Protein AF-L1NPG4-F1 (afdb_monomer)

Sequence (88 aa):
MDFLTGKPLSDTIHNTLFMAEKELIIISPYIQISDYLRENVFKQHLYNPKLHIIIGFNSYKENQTFSFRGSGMEYFLNFPNLTLVYIP

pLDDT: mean 82.04, std 16.99, range [31.8, 96.38]

Solvent-accessible surface area (backbone atoms only — not comparable to full-atom values): 5411 Å² total; per-residue (Å²): 135,83,87,66,56,72,64,65,33,53,52,51,53,51,48,56,63,54,70,53,64,50,67,43,80,46,79,36,60,65,73,78,58,53,70,65,49,45,70,75,38,49,51,80,48,46,83,37,70,67,32,34,39,36,38,36,31,55,48,78,83,77,70,94,81,70,75,101,71,77,60,51,72,70,49,58,70,63,35,80,31,64,45,80,41,82,46,129

Foldseek 3Di:
DDDDDDPRVVVVVQCLQQVQFAEAEAEDQEDWDDPCCLPPRCVVQLPPLRYAYEYEYADYPPPPDDDDDDTGPVSVVSHNHYHYHHDD

Secondary structure (DSSP, 8-state):
-----HHHHHHHHHHHHHT--SEEEEE-SB----HHHIIIIIGGGTT-TTPEEEEEESB----SSS-SSSSSHHHHTTSSSEEEEE-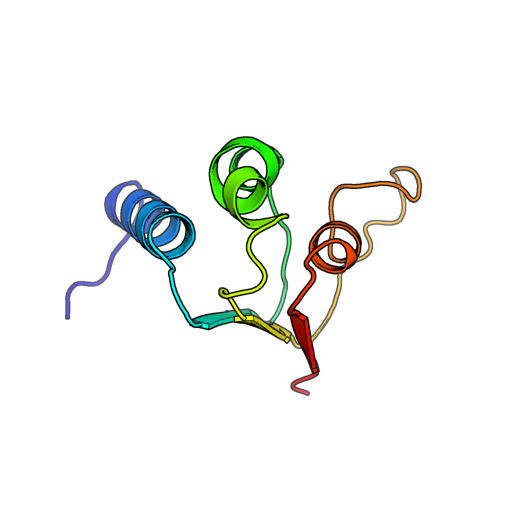-

Structure (mmCIF, N/CA/C/O backbone):
data_AF-L1NPG4-F1
#
_entry.id   AF-L1NPG4-F1
#
loop_
_atom_site.group_PDB
_atom_site.id
_atom_site.type_symbol
_atom_site.label_atom_id
_atom_site.label_alt_id
_atom_site.label_comp_id
_atom_site.label_asym_id
_atom_site.label_entity_id
_atom_site.label_seq_id
_atom_site.pdbx_PDB_ins_code
_atom_site.Cartn_x
_atom_site.Cartn_y
_atom_site.Cartn_z
_atom_site.occupancy
_atom_site.B_iso_or_equiv
_atom_site.auth_seq_id
_atom_site.auth_comp_id
_atom_site.auth_asym_id
_atom_site.auth_atom_id
_atom_site.pdbx_PDB_model_num
ATOM 1 N N . MET A 1 1 ? -10.383 1.730 -22.435 1.00 62.53 1 MET A N 1
ATOM 2 C CA . MET A 1 1 ? -9.336 1.874 -21.405 1.00 62.53 1 MET A CA 1
ATOM 3 C C . MET A 1 1 ? -8.479 3.032 -21.838 1.00 62.53 1 MET A C 1
ATOM 5 O O . MET A 1 1 ? -7.950 2.979 -22.942 1.00 62.53 1 MET A O 1
ATOM 9 N N . ASP A 1 2 ? -8.394 4.059 -21.005 1.00 87.62 2 ASP A N 1
ATOM 10 C CA . ASP A 1 2 ? -7.590 5.231 -21.318 1.00 87.62 2 ASP A CA 1
ATOM 11 C C . ASP A 1 2 ? -6.166 4.994 -20.831 1.00 87.62 2 ASP A C 1
ATOM 13 O O . ASP A 1 2 ? -5.940 4.580 -19.692 1.00 87.62 2 ASP A O 1
ATOM 17 N N . PHE A 1 3 ? -5.196 5.219 -21.711 1.00 93.25 3 PHE A N 1
ATOM 18 C CA . PHE A 1 3 ? -3.793 5.162 -21.336 1.00 93.25 3 PHE A CA 1
ATOM 19 C C . PHE A 1 3 ? -3.442 6.437 -20.568 1.00 93.25 3 PHE A C 1
ATOM 21 O O . PHE A 1 3 ? -3.389 7.530 -21.135 1.00 93.25 3 PHE A O 1
ATOM 28 N N . LEU A 1 4 ? -3.234 6.300 -19.261 1.00 95.62 4 LEU A N 1
ATOM 29 C CA . LEU A 1 4 ? -2.912 7.427 -18.398 1.00 95.62 4 LEU A CA 1
ATOM 30 C C . LEU A 1 4 ? -1.419 7.743 -18.465 1.00 95.62 4 LEU A C 1
ATOM 32 O O . LEU A 1 4 ? -0.568 6.866 -18.337 1.00 95.62 4 LEU A O 1
ATOM 36 N N . THR A 1 5 ? -1.104 9.027 -18.592 1.00 95.62 5 THR A N 1
ATOM 37 C CA . THR A 1 5 ? 0.264 9.552 -18.514 1.00 95.62 5 THR A CA 1
ATOM 38 C C . THR A 1 5 ? 0.289 10.814 -17.660 1.00 95.62 5 THR A C 1
ATOM 40 O O . THR A 1 5 ? -0.762 11.379 -17.355 1.00 95.62 5 THR A O 1
ATOM 43 N N . GLY A 1 6 ? 1.480 11.255 -17.247 1.00 95.44 6 GLY A N 1
ATOM 44 C CA . GLY A 1 6 ? 1.668 12.521 -16.534 1.00 95.44 6 GLY A CA 1
ATOM 45 C C . GLY A 1 6 ? 0.787 12.661 -15.288 1.00 95.44 6 GLY A C 1
ATOM 46 O O . GLY A 1 6 ? 0.721 11.761 -14.449 1.00 95.44 6 GLY A O 1
ATOM 47 N N . LYS A 1 7 ? 0.103 13.804 -15.170 1.00 95.12 7 LYS A N 1
ATOM 48 C CA . LYS A 1 7 ? -0.730 14.133 -14.005 1.00 95.12 7 LYS A CA 1
ATOM 49 C C . LYS A 1 7 ? -1.908 13.161 -13.801 1.00 95.12 7 LYS A C 1
ATOM 51 O O . LYS A 1 7 ? -2.015 12.652 -12.690 1.00 95.12 7 LYS A O 1
ATOM 56 N N . PRO A 1 8 ? -2.733 12.825 -14.814 1.00 95.69 8 PRO A N 1
ATOM 57 C CA . PRO A 1 8 ? -3.799 11.830 -14.656 1.00 95.69 8 PRO A CA 1
ATOM 58 C C . PRO A 1 8 ? -3.333 10.485 -14.085 1.00 95.69 8 PRO A C 1
ATOM 60 O O . PRO A 1 8 ? -4.002 9.913 -13.224 1.00 95.69 8 PRO A O 1
ATOM 63 N N . LEU A 1 9 ? -2.170 9.995 -14.528 1.00 94.50 9 LEU A N 1
ATOM 64 C CA . LEU A 1 9 ? -1.574 8.771 -13.990 1.00 94.50 9 LEU A CA 1
ATOM 65 C C . LEU A 1 9 ? -1.200 8.944 -12.514 1.00 94.50 9 LEU A C 1
ATOM 67 O O . LEU A 1 9 ? -1.580 8.122 -11.684 1.00 94.50 9 LEU A O 1
ATOM 71 N N . SER A 1 10 ? -0.490 10.027 -12.190 1.00 91.75 10 SER A N 1
ATOM 72 C CA . SER A 1 10 ? -0.069 10.330 -10.819 1.00 91.75 10 SER A CA 1
ATOM 73 C C . SER A 1 10 ? -1.258 10.449 -9.862 1.00 91.75 10 SER A C 1
ATOM 75 O O . SER A 1 10 ? -1.236 9.862 -8.782 1.00 91.75 10 SER A O 1
ATOM 77 N N . ASP A 1 11 ? -2.306 11.170 -10.264 1.00 94.44 11 ASP A N 1
ATOM 78 C CA . ASP A 1 11 ? -3.517 11.364 -9.462 1.00 94.44 11 ASP A CA 1
ATOM 79 C C . ASP A 1 11 ? -4.249 10.035 -9.242 1.00 94.44 11 ASP A C 1
ATOM 81 O O . ASP A 1 11 ? -4.705 9.742 -8.139 1.00 94.44 11 ASP A O 1
ATOM 85 N N . THR A 1 12 ? -4.326 9.200 -10.281 1.00 94.88 12 THR A N 1
ATOM 86 C CA . THR A 1 12 ? -4.983 7.891 -10.194 1.00 94.88 12 THR A CA 1
ATOM 87 C C . THR A 1 12 ? -4.239 6.959 -9.244 1.00 94.88 12 THR A C 1
ATOM 89 O O . THR A 1 12 ? -4.872 6.320 -8.405 1.00 94.88 12 THR A O 1
ATOM 92 N N . ILE A 1 13 ? -2.904 6.917 -9.315 1.00 92.44 13 ILE A N 1
ATOM 93 C CA . ILE A 1 13 ? -2.080 6.152 -8.370 1.00 92.44 13 ILE A CA 1
ATOM 94 C C . ILE A 1 13 ? -2.297 6.675 -6.947 1.00 92.44 13 ILE A C 1
ATOM 96 O O . ILE A 1 13 ? -2.621 5.889 -6.060 1.00 92.44 13 ILE A O 1
ATOM 100 N N . HIS A 1 14 ? -2.181 7.990 -6.730 1.00 92.81 14 HIS A N 1
ATOM 101 C CA . HIS A 1 14 ? -2.394 8.603 -5.417 1.00 92.81 14 HIS A CA 1
ATOM 102 C C . HIS A 1 14 ? -3.758 8.227 -4.831 1.00 92.81 14 HIS A C 1
ATOM 104 O O . HIS A 1 14 ? -3.830 7.720 -3.715 1.00 92.81 14 HIS A O 1
ATOM 110 N N . ASN A 1 15 ? -4.835 8.425 -5.592 1.00 94.75 15 ASN A N 1
ATOM 111 C CA . ASN A 1 15 ? -6.193 8.175 -5.117 1.00 94.75 15 ASN A CA 1
ATOM 112 C C . ASN A 1 15 ? -6.436 6.691 -4.844 1.00 94.75 15 ASN A C 1
ATOM 114 O O . ASN A 1 15 ? -7.047 6.359 -3.834 1.00 94.75 15 ASN A O 1
ATOM 118 N N . THR A 1 16 ? -5.908 5.803 -5.691 1.00 94.88 16 THR A N 1
ATOM 119 C CA . THR A 1 16 ? -6.016 4.349 -5.494 1.00 94.88 16 THR A CA 1
ATOM 120 C C . THR A 1 16 ? -5.356 3.921 -4.185 1.00 94.88 16 THR A C 1
ATOM 122 O O . THR A 1 16 ? -5.944 3.173 -3.410 1.00 94.88 16 THR A O 1
ATOM 125 N N . LEU A 1 17 ? -4.153 4.427 -3.907 1.00 93.62 17 LEU A N 1
ATOM 126 C CA . LEU A 1 17 ? -3.439 4.144 -2.662 1.00 93.62 17 LEU A CA 1
ATOM 127 C C . LEU A 1 17 ? -4.138 4.778 -1.447 1.00 93.62 17 LEU A C 1
ATOM 129 O O . LEU A 1 17 ? -4.216 4.170 -0.380 1.00 93.62 17 LEU A O 1
ATOM 133 N N . PHE A 1 18 ? -4.649 6.001 -1.597 1.00 93.50 18 PHE A N 1
ATOM 134 C CA . PHE A 1 18 ? -5.263 6.761 -0.511 1.00 93.50 18 PHE A CA 1
ATOM 135 C C . PHE A 1 18 ? -6.619 6.188 -0.086 1.00 93.50 18 PHE A C 1
ATOM 137 O O . PHE A 1 18 ? -6.896 6.107 1.106 1.00 93.50 18 PHE A O 1
ATOM 144 N N . MET A 1 19 ? -7.449 5.779 -1.047 1.00 94.19 19 MET A N 1
ATOM 145 C CA . MET A 1 19 ? -8.827 5.326 -0.819 1.00 94.19 19 MET A CA 1
ATOM 146 C C . MET A 1 19 ? -8.946 3.817 -0.546 1.00 94.19 19 MET A C 1
ATOM 148 O O . MET A 1 19 ?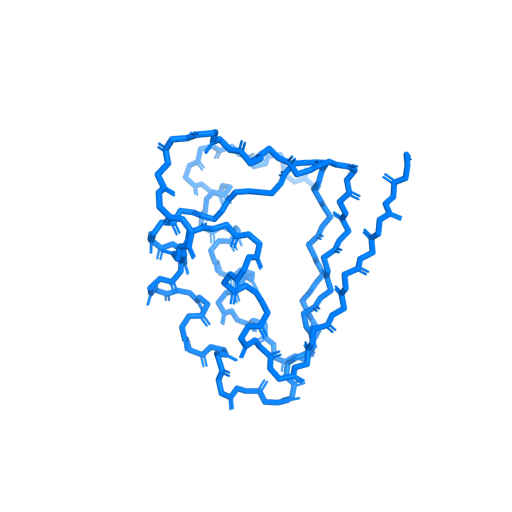 -10.057 3.306 -0.440 1.00 94.19 19 MET A O 1
ATOM 152 N N . ALA A 1 20 ? -7.837 3.077 -0.461 1.00 95.19 20 ALA A N 1
ATOM 153 C CA . ALA A 1 20 ? -7.873 1.637 -0.219 1.00 95.19 20 ALA A CA 1
ATOM 154 C C . ALA A 1 20 ? -8.394 1.305 1.194 1.00 95.19 20 ALA A C 1
ATOM 156 O O . ALA A 1 20 ? -7.848 1.773 2.192 1.00 95.19 20 ALA A O 1
ATOM 157 N N . GLU A 1 21 ? -9.426 0.459 1.280 1.00 93.19 21 GLU A N 1
ATOM 158 C CA . GLU A 1 21 ? -10.087 0.137 2.558 1.00 93.19 21 GLU A CA 1
ATOM 159 C C . GLU A 1 21 ? -9.841 -1.292 3.061 1.00 93.19 21 GLU A C 1
ATOM 161 O O . GLU A 1 21 ? -9.751 -1.505 4.271 1.00 93.19 21 GLU A O 1
ATOM 166 N N . LYS A 1 22 ? -9.778 -2.273 2.149 1.00 95.06 22 LYS A N 1
ATOM 167 C CA . LYS A 1 22 ? -9.726 -3.709 2.485 1.00 95.06 22 LYS A CA 1
ATOM 168 C C . LYS A 1 22 ? -8.453 -4.379 2.005 1.00 95.06 22 LYS A C 1
ATOM 170 O O . LYS A 1 22 ? -7.730 -4.954 2.805 1.00 95.06 22 LYS A O 1
ATOM 175 N N . GLU A 1 23 ? -8.172 -4.283 0.713 1.00 95.88 23 GLU A N 1
ATOM 176 C CA . GLU A 1 23 ? -6.997 -4.891 0.097 1.00 95.88 23 GLU A CA 1
ATOM 177 C C . GLU A 1 23 ? -6.347 -3.882 -0.843 1.00 95.88 23 GLU A C 1
ATOM 179 O O . GLU A 1 23 ? -7.022 -3.238 -1.649 1.00 95.88 23 GLU A O 1
ATOM 184 N N . LEU A 1 24 ? -5.029 -3.753 -0.734 1.00 95.06 24 LEU A N 1
ATOM 185 C CA . LEU A 1 24 ? -4.203 -2.967 -1.634 1.00 95.06 24 LEU A CA 1
ATOM 186 C C . LEU A 1 24 ? -3.114 -3.867 -2.208 1.00 95.06 24 LEU A C 1
ATOM 188 O O . LEU A 1 24 ? -2.195 -4.263 -1.496 1.00 95.06 24 LEU A O 1
ATOM 192 N N . ILE A 1 25 ? -3.209 -4.161 -3.503 1.00 94.81 25 ILE A N 1
ATOM 193 C CA . ILE A 1 25 ? -2.244 -5.006 -4.209 1.00 94.81 25 ILE A CA 1
ATOM 194 C C . ILE A 1 25 ? -1.348 -4.124 -5.074 1.00 94.81 25 ILE A C 1
ATOM 196 O O . ILE A 1 25 ? -1.822 -3.432 -5.975 1.00 94.81 25 ILE A O 1
ATOM 200 N N . ILE A 1 26 ? -0.045 -4.169 -4.815 1.00 91.06 26 ILE A N 1
ATOM 201 C CA . ILE A 1 26 ? 0.977 -3.446 -5.570 1.00 91.06 26 ILE A CA 1
ATOM 202 C C . ILE A 1 26 ? 1.883 -4.479 -6.226 1.00 91.06 26 ILE A C 1
ATOM 204 O O . ILE A 1 26 ? 2.629 -5.177 -5.547 1.00 91.06 26 ILE A O 1
ATOM 208 N N . ILE A 1 27 ? 1.837 -4.569 -7.553 1.00 90.31 27 ILE A N 1
ATOM 209 C CA . ILE A 1 27 ? 2.736 -5.429 -8.324 1.00 90.31 27 ILE A CA 1
ATOM 210 C C . ILE A 1 27 ? 3.714 -4.522 -9.053 1.00 90.31 27 ILE A C 1
ATOM 212 O O . ILE A 1 27 ? 3.324 -3.775 -9.948 1.00 90.31 27 ILE A O 1
ATOM 216 N N . SER A 1 28 ? 4.981 -4.570 -8.655 1.00 83.75 28 SER A N 1
ATOM 217 C CA . SER A 1 28 ? 6.032 -3.801 -9.311 1.00 83.75 28 SER A CA 1
ATOM 218 C C . SER A 1 28 ? 7.355 -4.557 -9.262 1.00 83.75 28 SER A C 1
ATOM 220 O O . SER A 1 28 ? 7.786 -4.932 -8.172 1.00 83.75 28 SER A O 1
ATOM 222 N N . PRO A 1 29 ? 8.056 -4.743 -10.397 1.00 81.06 29 PRO A N 1
ATOM 223 C CA . PRO A 1 29 ? 9.342 -5.444 -10.414 1.00 81.06 29 PRO A CA 1
ATOM 224 C C . PRO A 1 29 ? 10.384 -4.766 -9.514 1.00 81.06 29 PRO A C 1
ATOM 226 O O . PRO A 1 29 ? 11.226 -5.453 -8.938 1.00 81.06 29 PRO A O 1
ATOM 229 N N . TYR A 1 30 ? 10.273 -3.442 -9.362 1.00 76.38 30 TYR A N 1
ATOM 230 C CA . TYR A 1 30 ? 11.071 -2.611 -8.467 1.00 76.38 30 TYR A CA 1
ATOM 231 C C . TYR A 1 30 ? 10.143 -1.692 -7.679 1.00 76.38 30 TYR A C 1
ATOM 233 O O . TYR A 1 30 ? 9.346 -0.961 -8.271 1.00 76.38 30 TYR A O 1
ATOM 241 N N . ILE A 1 31 ? 10.254 -1.692 -6.353 1.00 73.88 31 ILE A N 1
ATOM 242 C CA . ILE A 1 31 ? 9.470 -0.798 -5.502 1.00 73.88 31 ILE A CA 1
ATOM 243 C C . ILE A 1 31 ? 10.383 0.185 -4.772 1.00 73.88 31 ILE A C 1
ATOM 245 O O . ILE A 1 31 ? 11.318 -0.201 -4.074 1.00 73.88 31 ILE A O 1
ATOM 249 N N . GLN A 1 32 ? 10.097 1.473 -4.945 1.00 73.62 32 GLN A N 1
ATOM 250 C CA . GLN A 1 32 ? 10.692 2.558 -4.178 1.00 73.62 32 GLN A CA 1
ATOM 251 C C . GLN A 1 32 ? 9.574 3.534 -3.820 1.00 73.62 32 GLN A C 1
ATOM 253 O O . GLN A 1 32 ? 8.851 4.001 -4.700 1.00 73.62 32 GLN A O 1
ATOM 258 N N . ILE A 1 33 ? 9.412 3.828 -2.531 1.00 76.19 33 ILE A N 1
ATOM 259 C CA . ILE A 1 33 ? 8.392 4.768 -2.066 1.00 76.19 33 ILE A CA 1
ATOM 260 C C . ILE A 1 33 ? 9.054 6.123 -1.861 1.00 76.19 33 ILE A C 1
ATOM 262 O O . ILE A 1 33 ? 10.012 6.244 -1.097 1.00 76.19 33 ILE A O 1
ATOM 266 N N . SER A 1 34 ? 8.521 7.155 -2.507 1.00 80.31 34 SER A N 1
ATOM 267 C CA . SER A 1 34 ? 8.934 8.526 -2.223 1.00 80.31 34 SER A CA 1
ATOM 268 C C . SER A 1 34 ? 8.504 8.950 -0.816 1.00 80.31 34 SER A C 1
ATOM 270 O O . SER A 1 34 ? 7.492 8.483 -0.289 1.00 80.31 34 SER A O 1
ATOM 272 N N . ASP A 1 35 ? 9.227 9.898 -0.222 1.00 83.44 35 ASP A N 1
ATOM 273 C CA . ASP A 1 35 ? 8.844 10.463 1.078 1.00 83.44 35 ASP A CA 1
ATOM 274 C C . ASP A 1 35 ? 7.438 11.087 1.035 1.00 83.44 35 ASP A C 1
ATOM 276 O O . ASP A 1 35 ? 6.685 10.997 2.002 1.00 83.44 35 ASP A O 1
ATOM 280 N N . TYR A 1 36 ? 7.031 11.626 -0.121 1.00 85.69 36 TYR A N 1
ATOM 281 C CA . TYR A 1 36 ? 5.681 12.147 -0.328 1.00 85.69 36 TYR A CA 1
ATOM 282 C C . TYR A 1 36 ? 4.599 11.079 -0.121 1.00 85.69 36 TYR A C 1
ATOM 284 O O . TYR A 1 36 ? 3.671 11.304 0.656 1.00 85.69 36 TYR A O 1
ATOM 292 N N . LEU A 1 37 ? 4.712 9.920 -0.783 1.00 85.69 37 LEU A N 1
ATOM 293 C CA . LEU A 1 37 ? 3.729 8.841 -0.636 1.00 85.69 37 LEU A CA 1
ATOM 294 C C . LEU A 1 37 ? 3.743 8.276 0.785 1.00 85.69 37 LEU A C 1
ATOM 296 O O . LEU A 1 37 ? 2.688 7.965 1.336 1.00 85.69 37 LEU A O 1
ATOM 300 N N . ARG A 1 38 ? 4.925 8.183 1.400 1.00 86.50 38 ARG A N 1
ATOM 301 C CA . ARG A 1 38 ? 5.068 7.724 2.782 1.00 86.50 38 ARG A CA 1
ATOM 302 C C . ARG A 1 38 ? 4.277 8.605 3.745 1.00 86.50 38 ARG A C 1
ATOM 304 O O . ARG A 1 38 ? 3.415 8.105 4.463 1.00 86.50 38 ARG A O 1
ATOM 311 N N . GLU A 1 39 ? 4.539 9.908 3.727 1.00 86.56 39 GLU A N 1
ATOM 312 C CA . GLU A 1 39 ? 3.983 10.843 4.707 1.00 86.56 39 GLU A CA 1
ATOM 313 C C . GLU A 1 39 ? 2.523 11.217 4.439 1.00 86.56 39 GLU A C 1
ATOM 315 O O . GLU A 1 39 ? 1.778 11.437 5.393 1.00 86.56 39 GLU A O 1
ATOM 320 N N . ASN A 1 40 ? 2.098 11.273 3.172 1.00 86.38 40 ASN A N 1
ATOM 321 C CA . ASN A 1 40 ? 0.771 11.787 2.809 1.00 86.38 40 ASN A CA 1
ATOM 322 C C . ASN A 1 40 ? -0.246 10.698 2.456 1.00 86.38 40 ASN A C 1
ATOM 324 O O . ASN A 1 40 ? -1.442 10.967 2.486 1.00 86.38 40 ASN A O 1
ATOM 328 N N . VAL A 1 41 ? 0.201 9.483 2.122 1.00 89.56 41 VAL A N 1
ATOM 329 C CA . VAL A 1 41 ? -0.695 8.419 1.638 1.00 89.56 41 VAL A CA 1
ATOM 330 C C . VAL A 1 41 ? -0.655 7.191 2.528 1.00 89.56 41 VAL A C 1
ATOM 332 O O . VAL A 1 41 ? -1.694 6.727 2.981 1.00 89.56 41 VAL A O 1
ATOM 335 N N . PHE A 1 42 ? 0.529 6.658 2.811 1.00 88.88 42 PHE A N 1
ATOM 336 C CA . PHE A 1 42 ? 0.643 5.421 3.578 1.00 88.88 42 PHE A CA 1
ATOM 337 C C . PHE A 1 42 ? 0.592 5.638 5.095 1.00 88.88 42 PHE A C 1
ATOM 339 O O . PHE A 1 42 ? 0.164 4.748 5.827 1.00 88.88 42 PHE A O 1
ATOM 346 N N . LYS A 1 43 ? 0.942 6.833 5.582 1.00 89.25 43 LYS A N 1
ATOM 347 C CA . LYS A 1 43 ? 0.894 7.175 7.011 1.00 89.25 43 LYS A CA 1
ATOM 348 C C . LYS A 1 43 ? -0.484 6.982 7.648 1.00 89.25 43 LYS A C 1
ATOM 350 O O . LYS A 1 43 ? -0.557 6.493 8.770 1.00 89.25 43 LYS A O 1
ATOM 355 N N . GLN A 1 44 ? -1.565 7.314 6.940 1.00 89.06 44 GLN A N 1
ATOM 356 C CA . GLN A 1 44 ? -2.937 7.081 7.425 1.00 89.06 44 GLN A CA 1
ATOM 357 C C . GLN A 1 44 ? -3.269 5.588 7.589 1.00 89.06 44 GLN A C 1
ATOM 359 O O . GLN A 1 44 ? -4.117 5.229 8.401 1.00 89.06 44 GLN A O 1
ATOM 364 N N . HIS A 1 45 ? -2.567 4.716 6.863 1.00 90.50 45 HIS A N 1
ATOM 365 C CA . HIS A 1 45 ? -2.804 3.276 6.855 1.00 90.50 45 HIS A CA 1
ATOM 366 C C . HIS A 1 45 ? -1.963 2.518 7.891 1.00 90.50 45 HIS A C 1
ATOM 368 O O . HIS A 1 45 ? -2.257 1.358 8.166 1.00 90.50 45 HIS A O 1
ATOM 374 N N . LEU A 1 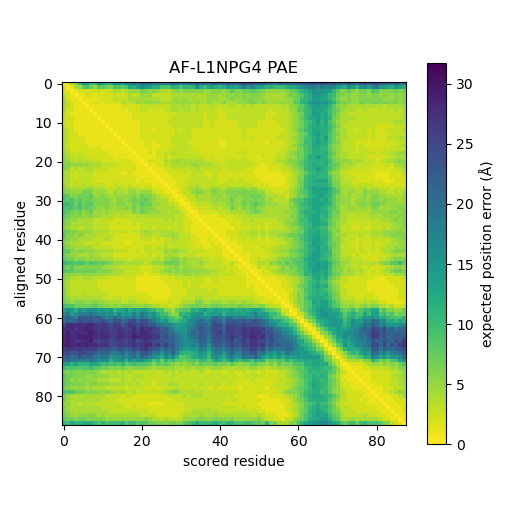46 ? -0.949 3.152 8.502 1.00 87.19 46 LEU A N 1
ATOM 375 C CA . LEU A 1 46 ? -0.013 2.502 9.440 1.00 87.19 46 LEU A CA 1
ATOM 376 C C . LEU A 1 46 ? -0.704 1.814 10.624 1.00 87.19 46 LEU A C 1
ATOM 378 O O . LEU A 1 46 ? -0.215 0.809 11.127 1.00 87.19 46 LEU A O 1
ATOM 382 N N . TYR A 1 47 ? -1.847 2.341 11.057 1.00 85.69 47 TYR A N 1
ATOM 383 C CA . TYR A 1 47 ? -2.609 1.812 12.189 1.00 85.69 47 TYR A CA 1
ATOM 384 C C . TYR A 1 47 ? -3.949 1.205 11.766 1.00 85.69 47 TYR A C 1
ATOM 386 O O . TYR A 1 47 ? -4.825 1.019 12.607 1.00 85.69 47 TYR A O 1
ATOM 394 N N . ASN A 1 48 ? -4.132 0.914 10.474 1.00 89.38 48 ASN A N 1
ATOM 395 C CA . ASN A 1 48 ? -5.356 0.324 9.950 1.00 89.38 48 ASN A CA 1
ATOM 396 C C . ASN A 1 48 ? -5.195 -1.199 9.773 1.00 89.38 48 ASN A C 1
ATOM 398 O O . ASN A 1 48 ? -4.784 -1.645 8.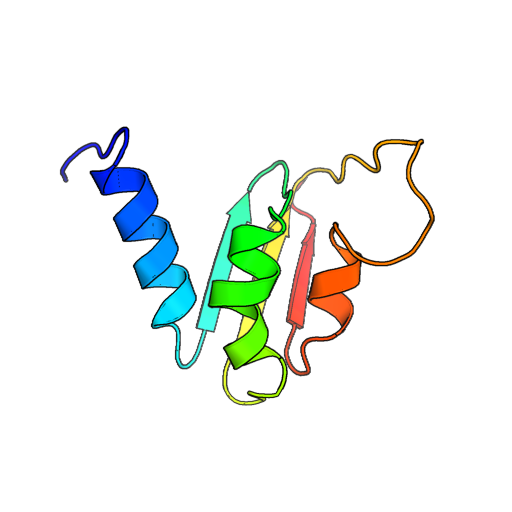703 1.00 89.38 48 ASN A O 1
ATOM 402 N N . PRO A 1 49 ? -5.556 -2.032 10.769 1.00 88.81 49 PRO A N 1
ATOM 403 C CA . PRO A 1 49 ? -5.446 -3.487 10.650 1.00 88.81 49 PRO A CA 1
ATOM 404 C C . PRO A 1 49 ? -6.431 -4.098 9.642 1.00 88.81 49 PRO A C 1
ATOM 406 O O . PRO A 1 49 ? -6.282 -5.264 9.283 1.00 88.81 49 PRO A O 1
ATOM 409 N N . LYS A 1 50 ? -7.449 -3.343 9.196 1.00 93.44 50 LYS A N 1
ATOM 410 C CA . LYS A 1 50 ? -8.438 -3.824 8.219 1.00 93.44 50 LYS A CA 1
ATOM 411 C C . LYS A 1 50 ? -7.904 -3.809 6.792 1.00 93.44 50 LYS A C 1
ATOM 413 O O . LYS A 1 50 ? -8.406 -4.574 5.975 1.00 93.44 50 LYS A O 1
ATOM 418 N N . LEU A 1 51 ? -6.927 -2.948 6.506 1.00 95.69 51 LEU A N 1
ATOM 419 C CA . LEU A 1 51 ? -6.297 -2.883 5.199 1.00 95.69 51 LEU A CA 1
ATOM 420 C C . LEU A 1 51 ? -5.167 -3.908 5.130 1.00 95.69 51 LEU A C 1
ATOM 422 O O . LEU A 1 51 ? -4.175 -3.798 5.846 1.00 95.69 51 LEU A O 1
ATOM 426 N N . HIS A 1 52 ? -5.306 -4.878 4.237 1.00 96.38 52 HIS A N 1
ATOM 427 C CA . HIS A 1 52 ? -4.252 -5.811 3.874 1.00 96.38 52 HIS A CA 1
ATOM 428 C C . HIS A 1 52 ? -3.453 -5.255 2.697 1.00 96.38 52 HIS A C 1
ATOM 430 O O . HIS A 1 52 ? -3.995 -5.032 1.614 1.00 96.38 52 HIS A O 1
ATOM 436 N N . ILE A 1 53 ? -2.160 -5.019 2.902 1.00 93.62 53 ILE A N 1
ATOM 437 C CA . ILE A 1 53 ? -1.255 -4.570 1.843 1.00 93.62 53 ILE A CA 1
ATOM 438 C C . ILE A 1 53 ? -0.490 -5.779 1.310 1.00 93.62 53 ILE A C 1
ATOM 440 O O . ILE A 1 53 ? 0.218 -6.451 2.057 1.00 93.62 53 ILE A O 1
ATOM 444 N N . ILE A 1 54 ? -0.602 -6.041 0.011 1.00 94.12 54 ILE A N 1
ATOM 445 C CA . ILE A 1 54 ? 0.082 -7.135 -0.679 1.00 94.12 54 ILE A CA 1
ATOM 446 C C . ILE A 1 54 ? 1.041 -6.531 -1.700 1.00 94.12 54 ILE A C 1
ATOM 448 O O . ILE A 1 54 ? 0.624 -5.782 -2.583 1.00 94.12 54 ILE A O 1
ATOM 452 N N . ILE A 1 55 ? 2.326 -6.862 -1.603 1.00 90.88 55 ILE A N 1
ATOM 453 C CA . ILE A 1 55 ? 3.362 -6.332 -2.494 1.00 90.88 55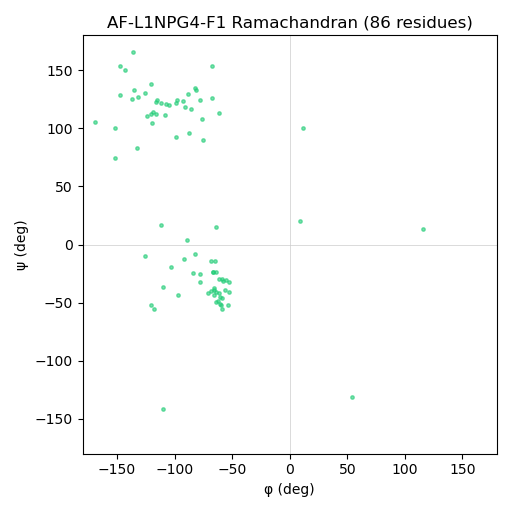 ILE A CA 1
ATOM 454 C C . ILE A 1 55 ? 4.033 -7.482 -3.232 1.00 90.88 55 ILE A C 1
ATOM 456 O O . ILE A 1 55 ? 4.742 -8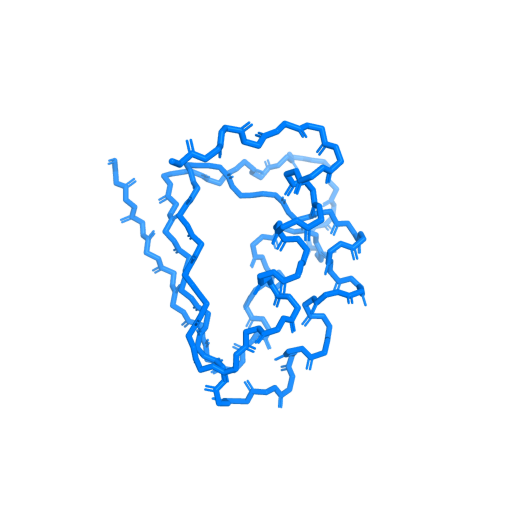.280 -2.623 1.00 90.88 55 ILE A O 1
ATOM 460 N N . GLY A 1 56 ? 3.820 -7.541 -4.545 1.00 90.12 56 GLY A N 1
ATOM 461 C CA . GLY A 1 56 ? 4.516 -8.433 -5.468 1.00 90.12 56 GLY A CA 1
ATOM 462 C C . GLY A 1 56 ? 5.738 -7.746 -6.076 1.00 90.12 56 GLY A C 1
ATOM 463 O O . GLY A 1 56 ? 5.588 -6.689 -6.692 1.00 90.12 56 GLY A O 1
ATOM 464 N N . PHE A 1 57 ? 6.929 -8.328 -5.928 1.00 85.50 57 PHE A N 1
ATOM 465 C CA . PHE A 1 57 ? 8.186 -7.732 -6.401 1.00 85.50 57 PHE A CA 1
ATOM 466 C C . PHE A 1 57 ? 9.171 -8.771 -6.946 1.00 85.50 57 PHE A C 1
ATOM 468 O O . PHE A 1 57 ? 9.188 -9.908 -6.485 1.00 85.50 57 PHE A O 1
ATOM 475 N N . ASN A 1 58 ? 10.010 -8.367 -7.908 1.00 78.25 58 ASN A N 1
ATOM 476 C CA . ASN A 1 58 ? 11.073 -9.219 -8.463 1.00 78.25 58 ASN A CA 1
ATOM 477 C C . ASN A 1 58 ? 12.419 -8.926 -7.796 1.00 78.25 58 ASN A C 1
ATOM 479 O O . ASN A 1 58 ? 13.143 -9.832 -7.408 1.00 78.25 58 ASN A O 1
ATOM 483 N N . SER A 1 59 ? 12.765 -7.656 -7.594 1.00 67.06 59 SER A N 1
ATOM 484 C CA . SER A 1 59 ? 14.001 -7.324 -6.893 1.00 67.06 59 SER A CA 1
ATOM 485 C C . SER A 1 59 ? 13.874 -6.046 -6.083 1.00 67.06 59 SER A C 1
ATOM 487 O O . SER A 1 59 ? 13.086 -5.147 -6.384 1.00 67.06 59 SER A O 1
ATOM 489 N N . TYR A 1 60 ? 14.684 -5.972 -5.037 1.00 62.53 60 TYR A N 1
ATOM 490 C CA . TYR A 1 60 ? 14.814 -4.798 -4.198 1.00 62.53 60 TYR A CA 1
ATOM 491 C C . TYR A 1 60 ? 16.169 -4.150 -4.488 1.00 62.53 60 TYR A C 1
ATOM 493 O O . TYR A 1 60 ? 17.209 -4.793 -4.352 1.00 62.53 60 TYR A O 1
ATOM 501 N N . LYS A 1 61 ? 16.173 -2.883 -4.922 1.00 55.22 61 LYS A N 1
ATOM 502 C CA . LYS A 1 61 ? 17.410 -2.096 -4.996 1.00 55.22 61 LYS A CA 1
ATOM 503 C C . LYS A 1 61 ? 17.634 -1.418 -3.654 1.00 55.22 61 LYS A C 1
ATOM 505 O O . LYS A 1 61 ? 17.113 -0.338 -3.390 1.00 55.22 61 LYS A O 1
ATOM 510 N N . GLU A 1 62 ? 18.438 -2.061 -2.827 1.00 53.00 62 GLU A N 1
ATOM 511 C CA . GLU A 1 62 ? 19.016 -1.454 -1.639 1.00 53.00 62 GLU A CA 1
ATOM 512 C C . GLU A 1 62 ? 20.140 -0.520 -2.117 1.00 53.00 62 GLU A C 1
ATOM 514 O O . GLU A 1 62 ? 21.268 -0.940 -2.369 1.00 53.00 62 GLU A O 1
ATOM 519 N N . ASN A 1 63 ? 19.815 0.746 -2.397 1.00 46.72 63 ASN A N 1
ATOM 520 C CA . ASN A 1 63 ? 20.848 1.716 -2.753 1.00 46.72 63 ASN A CA 1
ATOM 521 C C . ASN A 1 63 ? 21.810 1.833 -1.557 1.00 46.72 63 ASN A C 1
ATOM 523 O O . ASN A 1 63 ? 21.427 2.310 -0.493 1.00 46.72 63 ASN A O 1
ATOM 527 N N . GLN A 1 64 ? 23.051 1.383 -1.753 1.00 40.34 64 GLN A N 1
ATOM 528 C CA . GLN A 1 64 ? 24.096 1.141 -0.744 1.00 40.34 64 GLN A CA 1
ATOM 529 C C . GLN A 1 64 ? 24.602 2.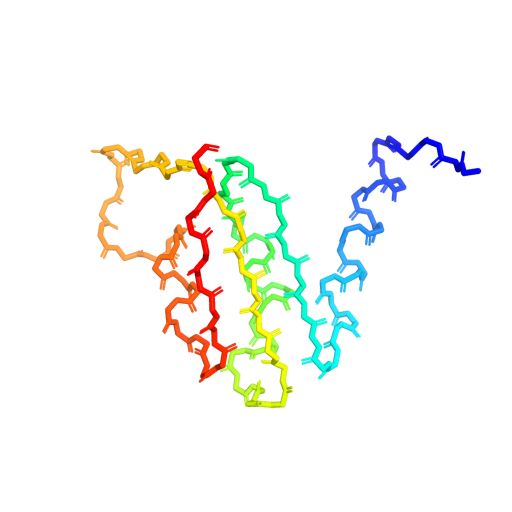372 0.032 1.00 40.34 64 GLN A C 1
ATOM 531 O O . GLN A 1 64 ? 25.636 2.309 0.689 1.00 40.34 64 GLN A O 1
ATOM 536 N N . THR A 1 65 ? 23.911 3.503 0.013 1.00 34.50 65 THR A N 1
ATOM 537 C CA . THR A 1 65 ? 24.355 4.712 0.712 1.00 34.50 65 THR A CA 1
ATOM 538 C C . THR A 1 65 ? 23.151 5.545 1.105 1.00 34.50 65 THR A C 1
ATOM 540 O O . THR A 1 65 ? 22.878 6.531 0.447 1.00 34.50 65 THR A O 1
ATOM 543 N N . PHE A 1 66 ? 22.402 5.125 2.123 1.00 31.83 66 PHE A N 1
ATOM 544 C CA . PHE A 1 66 ? 21.802 5.996 3.143 1.00 31.83 66 PHE A CA 1
ATOM 545 C C . PHE A 1 66 ? 21.260 5.087 4.252 1.00 31.83 66 PHE A C 1
ATOM 547 O O . PHE A 1 66 ? 20.278 4.381 4.061 1.00 31.83 66 PHE A O 1
ATOM 554 N N . SER A 1 67 ? 21.983 5.062 5.374 1.00 31.80 67 SER A N 1
ATOM 555 C CA . SER A 1 67 ? 21.559 4.629 6.713 1.00 31.80 67 SER A CA 1
ATOM 556 C C . SER A 1 67 ? 20.214 3.888 6.800 1.00 31.80 67 SER A C 1
ATOM 558 O O . SER A 1 67 ? 19.180 4.543 6.809 1.00 31.80 67 SER A O 1
ATOM 560 N N . PHE A 1 68 ? 20.275 2.556 6.891 1.00 33.66 68 PHE A N 1
ATOM 561 C CA . PHE A 1 68 ? 19.488 1.550 7.648 1.00 33.66 68 PHE A CA 1
ATOM 562 C C . PHE A 1 68 ? 18.189 1.905 8.428 1.00 33.66 68 PHE A C 1
ATOM 564 O O . PHE A 1 68 ? 17.812 1.184 9.349 1.00 33.66 68 PHE A O 1
ATOM 571 N N . ARG A 1 69 ? 17.513 3.017 8.139 1.00 41.81 69 ARG A N 1
ATOM 572 C CA . ARG A 1 69 ? 16.233 3.429 8.712 1.00 41.81 69 ARG A CA 1
ATOM 573 C C . ARG A 1 69 ? 15.487 4.304 7.706 1.00 41.81 69 ARG A C 1
ATOM 575 O O . ARG A 1 69 ? 15.699 5.512 7.644 1.00 41.81 69 ARG A O 1
ATOM 582 N N . GLY A 1 70 ? 14.527 3.706 7.004 1.00 48.47 70 GLY A N 1
ATOM 583 C CA . GLY A 1 70 ? 13.233 4.382 6.883 1.00 48.47 70 GLY A CA 1
ATOM 584 C C . GLY A 1 70 ? 12.741 4.851 5.517 1.00 48.47 70 GLY A C 1
ATOM 585 O O . GLY A 1 70 ? 11.759 5.588 5.525 1.00 48.47 70 GLY A O 1
ATOM 586 N N . SER A 1 71 ? 13.308 4.443 4.372 1.00 54.75 71 SER A N 1
ATOM 587 C CA . SER A 1 71 ? 12.768 4.890 3.068 1.00 54.75 71 SER A CA 1
ATOM 588 C C . SER A 1 71 ? 12.390 3.837 2.029 1.00 54.75 71 SER A C 1
ATOM 590 O O . SER A 1 71 ? 11.717 4.167 1.049 1.00 54.75 71 SER A O 1
ATOM 592 N N . GLY A 1 72 ? 12.743 2.575 2.262 1.00 64.50 72 GLY A N 1
ATOM 593 C CA . GLY A 1 72 ? 12.468 1.469 1.347 1.00 64.50 72 GLY A CA 1
ATOM 594 C C . GLY A 1 72 ? 11.412 0.490 1.855 1.00 64.50 72 GLY A C 1
ATOM 595 O O . GLY A 1 72 ? 10.418 0.867 2.474 1.00 64.50 72 GLY A O 1
ATOM 596 N N . MET A 1 73 ? 11.654 -0.796 1.596 1.00 67.38 73 MET A N 1
ATOM 597 C CA . MET A 1 73 ? 10.763 -1.903 1.959 1.00 67.38 73 MET A CA 1
ATOM 598 C C . MET A 1 73 ? 10.552 -2.020 3.476 1.00 67.38 73 MET A C 1
ATOM 600 O O . MET A 1 73 ? 9.464 -2.381 3.915 1.00 67.38 73 MET A O 1
ATOM 604 N N . GLU A 1 74 ? 11.549 -1.624 4.274 1.00 75.50 74 GLU A N 1
ATOM 605 C CA . GLU A 1 74 ? 11.458 -1.541 5.739 1.00 75.50 74 GLU A CA 1
ATOM 606 C C . GLU A 1 74 ? 10.265 -0.712 6.221 1.00 75.50 74 GLU A C 1
ATOM 608 O O . GLU A 1 74 ? 9.684 -1.013 7.259 1.00 75.50 74 GLU A O 1
ATOM 613 N N . TYR A 1 75 ? 9.867 0.320 5.470 1.00 81.31 75 TYR A N 1
ATOM 614 C CA . TYR A 1 75 ? 8.704 1.117 5.837 1.00 81.31 75 TYR A CA 1
ATOM 615 C C . TYR A 1 75 ? 7.431 0.262 5.862 1.00 81.31 75 TYR A C 1
ATOM 617 O O . TYR A 1 75 ? 6.640 0.373 6.800 1.00 81.31 75 TYR A O 1
ATOM 625 N N . PHE A 1 76 ? 7.270 -0.631 4.880 1.00 84.12 76 PHE A N 1
ATOM 626 C CA . PHE A 1 76 ? 6.116 -1.520 4.803 1.00 84.12 76 PHE A CA 1
ATOM 627 C C . PHE A 1 76 ? 6.078 -2.548 5.939 1.00 84.12 76 PHE A C 1
ATOM 629 O O . PHE A 1 76 ? 4.998 -2.990 6.315 1.00 84.12 76 PHE A O 1
ATOM 636 N N . LEU A 1 77 ? 7.217 -2.876 6.556 1.00 85.81 77 LEU A N 1
ATOM 637 C CA . LEU A 1 77 ? 7.258 -3.793 7.703 1.00 85.81 77 LEU A CA 1
ATOM 638 C C . LEU A 1 77 ? 6.538 -3.243 8.945 1.00 85.81 77 LEU A C 1
ATOM 640 O O . LEU A 1 77 ? 6.247 -4.002 9.862 1.00 85.81 77 LEU A O 1
ATOM 644 N N . ASN A 1 78 ? 6.224 -1.944 8.975 1.00 87.81 78 ASN A N 1
ATOM 645 C CA . ASN A 1 78 ? 5.467 -1.334 10.069 1.00 87.81 78 ASN A CA 1
ATOM 646 C C . ASN A 1 78 ? 3.947 -1.526 9.940 1.00 87.81 78 ASN A C 1
ATOM 648 O O . ASN A 1 78 ? 3.221 -1.162 10.863 1.00 87.81 78 ASN A O 1
ATOM 652 N N . PHE A 1 79 ? 3.448 -2.055 8.817 1.00 90.12 79 PHE A N 1
ATOM 653 C CA . PHE A 1 79 ? 2.013 -2.260 8.629 1.00 90.12 79 PHE A CA 1
ATOM 654 C C . PHE A 1 79 ? 1.565 -3.551 9.319 1.00 90.12 79 PHE A C 1
ATOM 656 O O . PHE A 1 79 ? 2.187 -4.596 9.126 1.00 90.12 79 PHE A O 1
ATOM 663 N N . PRO A 1 80 ? 0.459 -3.514 10.082 1.00 89.94 80 PRO A N 1
ATOM 664 C CA . PRO A 1 80 ? 0.000 -4.660 10.865 1.00 89.94 80 PRO A CA 1
ATOM 665 C C . PRO A 1 80 ? -0.471 -5.836 10.001 1.00 89.94 80 PRO A C 1
ATOM 667 O O . PRO A 1 80 ? -0.487 -6.969 10.473 1.00 89.94 80 PRO A O 1
ATOM 670 N N . ASN A 1 81 ? -0.870 -5.576 8.753 1.00 94.50 81 ASN A N 1
ATOM 671 C CA . ASN A 1 81 ? -1.380 -6.580 7.831 1.00 94.50 81 ASN A CA 1
ATOM 672 C C . ASN A 1 81 ? -0.701 -6.431 6.461 1.00 94.50 81 ASN A C 1
ATOM 674 O O . ASN A 1 81 ? -1.202 -5.760 5.557 1.00 94.50 81 ASN A O 1
ATOM 678 N N . LEU A 1 82 ? 0.487 -7.025 6.346 1.00 92.94 82 LEU A N 1
ATOM 679 C CA . LEU A 1 82 ? 1.348 -6.973 5.167 1.00 92.94 82 LEU A CA 1
ATOM 680 C C . LEU A 1 82 ? 1.610 -8.384 4.634 1.00 92.94 82 LEU A C 1
ATOM 682 O O . LEU A 1 82 ? 1.923 -9.306 5.385 1.00 92.94 82 LEU A O 1
ATOM 686 N N . THR A 1 83 ? 1.580 -8.545 3.316 1.00 93.50 83 THR A N 1
ATOM 687 C CA . THR A 1 83 ? 2.116 -9.718 2.624 1.00 93.50 83 THR A CA 1
ATOM 688 C C . THR A 1 83 ? 3.103 -9.283 1.556 1.00 93.50 83 THR A C 1
ATOM 690 O O . THR A 1 83 ? 2.824 -8.416 0.732 1.00 93.50 83 THR A O 1
ATOM 693 N N . LEU A 1 84 ? 4.270 -9.913 1.570 1.00 89.25 84 LEU A N 1
ATOM 694 C CA . LEU A 1 84 ? 5.344 -9.682 0.618 1.00 89.25 84 LEU A CA 1
ATOM 695 C C . LEU A 1 84 ? 5.487 -10.941 -0.237 1.00 89.25 84 LEU A C 1
ATOM 697 O O . LEU A 1 84 ? 5.696 -12.028 0.296 1.00 89.25 84 LEU A O 1
ATOM 701 N N . VAL A 1 85 ? 5.346 -10.796 -1.552 1.00 90.69 85 VAL A N 1
ATOM 702 C CA . VAL A 1 85 ? 5.396 -11.894 -2.519 1.00 90.69 85 VAL A CA 1
ATOM 703 C C . VAL A 1 85 ? 6.560 -11.653 -3.469 1.00 90.69 85 VAL A C 1
ATOM 705 O O . VAL A 1 85 ? 6.558 -10.704 -4.250 1.00 90.69 85 VAL A O 1
ATOM 708 N N . TYR A 1 86 ? 7.556 -12.530 -3.408 1.00 86.62 86 TYR A N 1
ATOM 709 C CA . TYR A 1 86 ? 8.625 -12.557 -4.396 1.00 86.62 86 TYR A CA 1
ATOM 710 C C . TYR A 1 86 ? 8.122 -13.235 -5.676 1.00 86.62 86 TYR A C 1
ATOM 712 O O . TYR A 1 86 ? 7.631 -14.364 -5.626 1.00 86.62 86 TYR A O 1
ATOM 720 N N . ILE A 1 87 ? 8.232 -12.541 -6.807 1.00 85.00 87 ILE A N 1
ATOM 721 C CA . ILE A 1 87 ? 7.815 -13.013 -8.128 1.00 85.00 87 ILE A CA 1
ATOM 722 C C . ILE A 1 87 ? 9.065 -13.032 -9.027 1.00 85.00 87 ILE A C 1
ATOM 724 O O . ILE A 1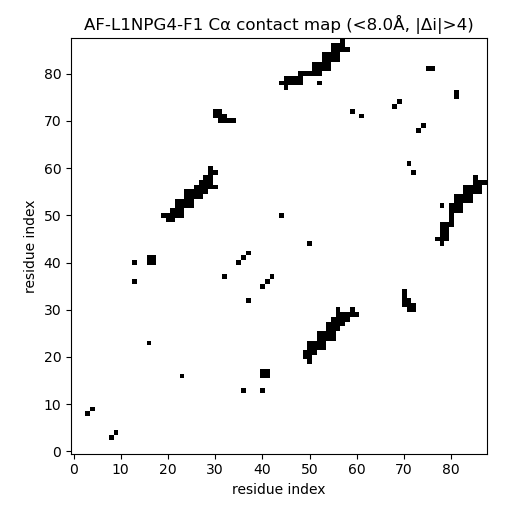 87 ? 9.523 -11.950 -9.408 1.00 85.00 87 ILE A O 1
ATOM 728 N N . PRO A 1 88 ? 9.635 -14.221 -9.315 1.00 79.44 88 PRO A N 1
ATOM 729 C CA . PRO A 1 88 ? 10.846 -14.364 -10.126 1.00 79.44 88 PRO A CA 1
ATOM 730 C C . PRO A 1 88 ? 10.662 -13.894 -11.574 1.00 79.44 88 PRO A C 1
ATOM 732 O O . PRO A 1 88 ? 9.544 -14.040 -12.120 1.00 79.44 88 PRO A O 1
#

Nearest PDB structures (foldseek):
  3coz-assembly1_B  TM=3.783E-01  e=1.627E-01  unclassified
  3coy-assembly1_B  TM=3.485E-01  e=3.407E-01  unclassified
  4ddh-assembly1_B  TM=3.707E-01  e=1.143E+00  Mycobacterium tuberculosis

Radius of gyration: 13.51 Å; Cα contacts (8 Å, |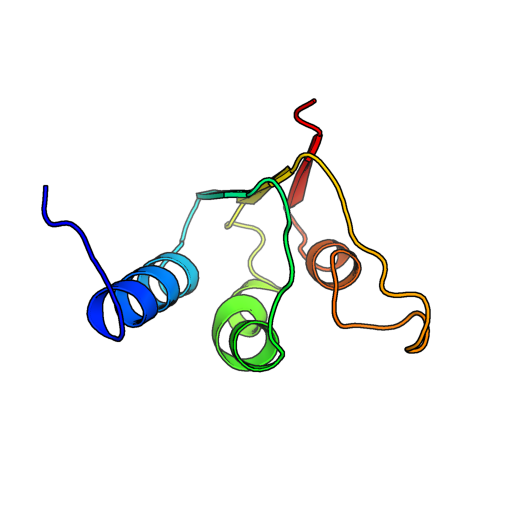Δi|>4): 109; chains: 1; bounding box: 34×28×34 Å

Mean predicted aligned error: 6.46 Å